Protein AF-A0A7X4HU54-F1 (afdb_monomer)

Nearest PDB structures (foldseek):
  4zn3-assembly1_A  TM=8.430E-01  e=2.789E-04  Methanocaldococcus jannaschii DSM 2661
  6xu8-assembly1_CY  TM=6.676E-01  e=2.115E-02  Drosophila melanogaster
  7r1d-assembly1_C  TM=7.876E-01  e=7.161E-02  Homo sapiens
  3ask-assembly3_C  TM=6.095E-01  e=1.047E+00  Homo sapiens
  6jfu-assembly1_A  TM=6.094E-01  e=3.138E+00  Neisseria meningitidis

Secondary structure (DSSP, 8-state):
--TT-EEEE-SSSTTTT-EEEEEEEETTTTEEEEEESS-TT--S-PEEEEGGGEEE--------

Structure (mmCIF, N/CA/C/O backbone):
data_AF-A0A7X4HU54-F1
#
_entry.id   AF-A0A7X4HU54-F1
#
loop_
_atom_site.group_PDB
_atom_site.id
_atom_site.type_symbol
_atom_site.label_atom_id
_atom_site.label_alt_id
_atom_site.label_comp_id
_atom_site.label_asym_id
_atom_site.label_entity_id
_atom_site.label_seq_id
_atom_site.pdbx_PDB_ins_code
_atom_site.Cartn_x
_atom_site.Cartn_y
_atom_site.Cartn_z
_atom_site.occupancy
_atom_site.B_iso_or_equiv
_atom_site.auth_seq_id
_atom_site.auth_comp_id
_atom_site.auth_asym_id
_atom_site.auth_atom_id
_atom_site.pdbx_PDB_model_num
ATOM 1 N N . MET A 1 1 ? -6.856 3.970 6.293 1.00 63.88 1 MET A N 1
ATOM 2 C CA . MET A 1 1 ? -7.003 3.265 4.989 1.00 63.88 1 MET A CA 1
ATOM 3 C C . MET A 1 1 ? -7.428 1.830 5.273 1.00 63.88 1 MET A C 1
ATOM 5 O O . MET A 1 1 ? -7.030 1.311 6.304 1.00 63.88 1 MET A O 1
ATOM 9 N N . HIS A 1 2 ? -8.214 1.186 4.408 1.00 76.06 2 HIS A N 1
ATOM 10 C CA . HIS A 1 2 ? -8.631 -0.212 4.603 1.00 76.06 2 HIS A CA 1
ATOM 11 C C . HIS A 1 2 ? -7.851 -1.166 3.688 1.00 76.06 2 HIS A C 1
ATOM 13 O O . HIS A 1 2 ? -7.353 -0.757 2.639 1.00 76.06 2 HIS A O 1
ATOM 19 N N . ALA A 1 3 ? -7.753 -2.441 4.076 1.00 81.50 3 ALA A N 1
ATOM 20 C CA . ALA A 1 3 ? -7.238 -3.4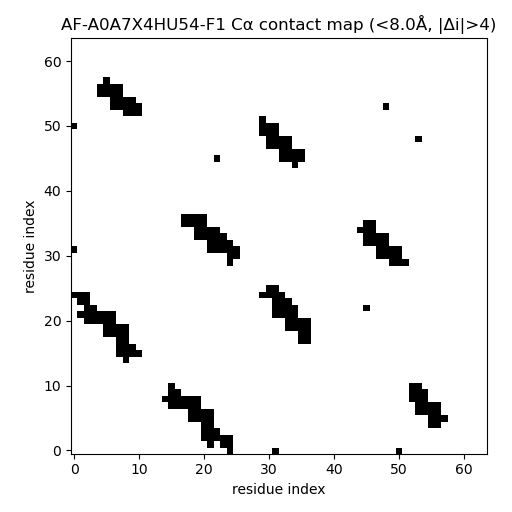81 3.188 1.00 81.50 3 ALA A CA 1
ATOM 21 C C . ALA A 1 3 ? -8.094 -3.572 1.909 1.00 81.50 3 ALA A C 1
ATOM 23 O O . ALA A 1 3 ? -9.304 -3.346 1.946 1.00 81.50 3 ALA A O 1
ATOM 24 N N . GLY A 1 4 ? -7.460 -3.870 0.776 1.00 85.81 4 GLY A N 1
ATOM 25 C CA . GLY A 1 4 ? -8.088 -3.896 -0.548 1.00 85.81 4 GLY A CA 1
ATOM 26 C C . GLY A 1 4 ? -8.136 -2.540 -1.261 1.00 85.81 4 GLY A C 1
ATOM 27 O O . GLY A 1 4 ? -8.525 -2.483 -2.425 1.00 85.81 4 GLY A O 1
ATOM 28 N N . VAL A 1 5 ? -7.715 -1.448 -0.613 1.00 90.44 5 VAL A N 1
ATOM 29 C CA . VAL A 1 5 ? -7.592 -0.140 -1.269 1.00 90.44 5 VAL A CA 1
ATOM 30 C C . VAL A 1 5 ? -6.389 -0.150 -2.210 1.00 90.44 5 VAL A C 1
ATOM 32 O O . VAL A 1 5 ? -5.275 -0.482 -1.799 1.00 90.44 5 VAL A O 1
ATOM 35 N N . ARG A 1 6 ? -6.606 0.245 -3.468 1.00 91.31 6 ARG A N 1
ATOM 36 C CA . ARG A 1 6 ? -5.516 0.547 -4.400 1.00 91.31 6 ARG A CA 1
ATOM 37 C C . ARG A 1 6 ? -4.926 1.905 -4.058 1.00 91.31 6 ARG A C 1
ATOM 39 O O . ARG A 1 6 ? -5.658 2.877 -3.874 1.00 91.31 6 ARG A O 1
ATOM 46 N N . VAL A 1 7 ? -3.608 1.968 -3.996 1.00 93.31 7 VAL A N 1
ATOM 47 C CA . VAL A 1 7 ? -2.856 3.179 -3.686 1.00 93.31 7 VAL A CA 1
ATOM 48 C C . VAL A 1 7 ? -1.732 3.380 -4.690 1.00 93.31 7 VAL A C 1
ATOM 50 O O . VAL A 1 7 ? -1.289 2.431 -5.334 1.00 93.31 7 VAL A O 1
ATOM 53 N N . ARG A 1 8 ? -1.277 4.621 -4.812 1.00 93.38 8 ARG A N 1
ATOM 54 C CA . ARG A 1 8 ? -0.083 5.026 -5.544 1.00 93.38 8 ARG A CA 1
ATOM 55 C C . ARG A 1 8 ? 0.947 5.536 -4.547 1.00 93.38 8 ARG A C 1
ATOM 57 O O . ARG A 1 8 ? 0.600 6.315 -3.664 1.00 93.38 8 ARG A O 1
ATOM 64 N N . ILE A 1 9 ? 2.192 5.109 -4.692 1.00 92.38 9 ILE A N 1
ATOM 65 C CA . ILE A 1 9 ? 3.311 5.612 -3.899 1.00 92.38 9 ILE A CA 1
ATOM 66 C C . ILE A 1 9 ? 3.680 7.014 -4.400 1.00 92.38 9 ILE A C 1
ATOM 68 O O . ILE A 1 9 ? 3.850 7.204 -5.602 1.00 92.38 9 ILE A O 1
ATOM 72 N N . VAL A 1 10 ? 3.794 7.996 -3.505 1.00 92.56 10 VAL A N 1
ATOM 73 C CA . VAL A 1 10 ? 4.065 9.405 -3.874 1.00 92.56 10 VAL A CA 1
ATOM 74 C C . VAL A 1 10 ? 5.266 10.018 -3.162 1.00 92.56 10 VAL A C 1
ATOM 76 O O . VAL A 1 10 ? 5.573 11.189 -3.358 1.00 92.56 10 VAL A O 1
ATOM 79 N N . PHE A 1 11 ? 5.943 9.251 -2.312 1.00 85.62 11 PHE A N 1
ATOM 80 C CA . PHE A 1 11 ? 7.157 9.720 -1.655 1.00 85.62 11 PHE A CA 1
ATOM 81 C C . PHE A 1 11 ? 8.391 9.438 -2.519 1.00 85.62 11 PHE A C 1
ATOM 83 O O . PHE A 1 11 ? 8.427 8.401 -3.192 1.00 85.62 11 PHE A O 1
ATOM 90 N N . PRO A 1 12 ? 9.416 10.310 -2.459 1.00 80.62 12 PRO A N 1
ATOM 91 C CA . PRO A 1 12 ? 10.620 10.179 -3.266 1.00 80.62 12 PRO A CA 1
ATOM 92 C C . PRO A 1 12 ? 11.368 8.894 -2.904 1.00 80.62 12 PRO A C 1
ATOM 94 O O . PRO A 1 12 ? 12.045 8.798 -1.879 1.00 80.62 12 PRO A O 1
ATOM 97 N N . SER A 1 13 ? 11.203 7.884 -3.751 1.00 82.62 13 SER A N 1
ATOM 98 C CA . SER A 1 13 ? 11.805 6.559 -3.636 1.00 82.62 13 SER A CA 1
ATOM 99 C C . SER A 1 13 ? 11.860 5.891 -5.003 1.00 82.62 13 SER A C 1
ATOM 101 O O . SER A 1 13 ? 11.238 6.346 -5.959 1.00 82.62 13 SER A O 1
ATOM 103 N N . VAL A 1 14 ? 12.549 4.755 -5.093 1.00 84.75 14 VAL A N 1
ATOM 104 C CA . VAL A 1 14 ? 12.568 3.934 -6.318 1.00 84.75 14 VAL A CA 1
ATOM 105 C C . VAL A 1 14 ? 11.184 3.402 -6.715 1.00 84.75 14 VAL A C 1
ATOM 107 O O . VAL A 1 14 ? 11.014 2.935 -7.836 1.00 84.75 14 VAL A O 1
ATOM 110 N N . LEU A 1 15 ? 10.206 3.470 -5.805 1.00 86.44 15 LEU A N 1
ATOM 111 C CA . LEU A 1 15 ? 8.837 3.004 -6.009 1.00 86.44 15 LEU A CA 1
ATOM 112 C C . LEU A 1 15 ? 7.863 4.162 -6.274 1.00 86.44 15 LEU A C 1
ATOM 114 O O . LEU A 1 15 ? 6.666 3.920 -6.406 1.00 86.44 15 LEU A O 1
ATOM 118 N N . GLU A 1 16 ? 8.335 5.412 -6.330 1.00 90.50 16 GLU A N 1
ATOM 119 C CA . GLU A 1 16 ? 7.486 6.575 -6.604 1.00 90.50 16 GLU A CA 1
ATOM 120 C C . GLU A 1 16 ? 6.710 6.393 -7.918 1.00 90.50 16 GLU A C 1
ATOM 122 O O . GLU A 1 16 ? 7.246 5.972 -8.942 1.00 90.50 16 GLU A O 1
ATOM 127 N N . GLY A 1 17 ? 5.409 6.679 -7.879 1.00 89.62 17 GLY A N 1
ATOM 128 C CA . GLY A 1 17 ? 4.495 6.502 -9.003 1.00 89.62 17 GLY A CA 1
ATOM 129 C C . GLY A 1 17 ? 3.978 5.074 -9.188 1.00 89.62 17 GLY A C 1
ATOM 130 O O . GLY A 1 17 ? 2.973 4.899 -9.880 1.00 89.62 17 GLY A O 1
ATOM 131 N N . GLN A 1 18 ? 4.580 4.066 -8.548 1.00 90.25 18 GLN A N 1
ATOM 132 C CA . GLN A 1 18 ? 4.068 2.699 -8.608 1.00 90.25 18 GLN A CA 1
ATOM 133 C C . GLN A 1 18 ? 2.733 2.576 -7.872 1.00 90.25 18 GLN A C 1
ATOM 135 O O . GLN A 1 18 ? 2.472 3.252 -6.872 1.00 90.25 18 GLN A O 1
ATOM 140 N N . THR A 1 19 ? 1.876 1.685 -8.368 1.00 91.75 19 THR A N 1
ATOM 141 C CA . THR A 1 19 ? 0.605 1.357 -7.724 1.00 91.75 19 THR A CA 1
ATOM 142 C C . THR A 1 19 ? 0.677 0.018 -7.022 1.00 91.75 19 THR A C 1
ATOM 144 O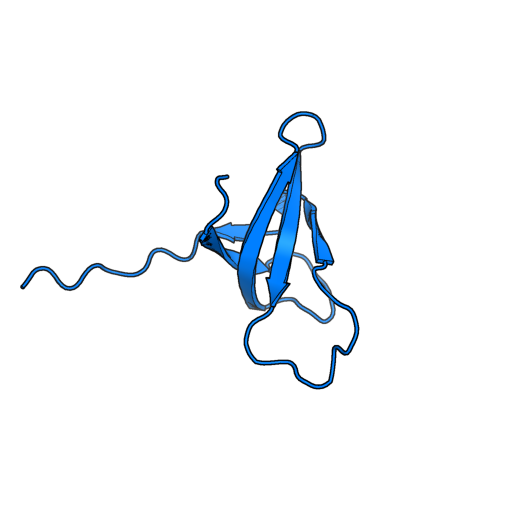 O . THR A 1 19 ? 1.369 -0.895 -7.462 1.00 91.75 19 THR A O 1
ATOM 147 N N . GLY A 1 20 ? -0.094 -0.123 -5.955 1.00 91.75 20 GLY A N 1
ATOM 148 C CA . GLY A 1 20 ? -0.245 -1.386 -5.261 1.00 91.75 20 GLY A CA 1
ATOM 149 C C . GLY A 1 20 ? -1.546 -1.466 -4.487 1.00 91.75 20 GLY A C 1
ATOM 150 O O . GLY A 1 20 ? -2.338 -0.524 -4.444 1.00 91.75 20 GLY A O 1
ATOM 151 N N . THR A 1 21 ? -1.764 -2.611 -3.859 1.00 92.06 21 THR A N 1
ATOM 152 C CA . THR A 1 21 ? -2.940 -2.874 -3.032 1.00 92.06 21 THR A CA 1
ATOM 153 C C . THR A 1 21 ? -2.541 -2.938 -1.566 1.00 92.06 21 THR A C 1
ATOM 155 O O . THR A 1 21 ? -1.619 -3.668 -1.200 1.00 92.06 21 THR A O 1
ATOM 158 N N . VAL A 1 22 ? -3.248 -2.196 -0.713 1.00 92.69 22 VAL A N 1
ATOM 159 C CA . VAL A 1 22 ? -3.075 -2.262 0.742 1.00 92.69 22 VAL A CA 1
ATOM 160 C C . VAL A 1 22 ? -3.524 -3.636 1.236 1.00 92.69 22 VAL A C 1
ATOM 162 O O . VAL A 1 22 ? -4.677 -4.022 1.050 1.00 92.69 22 VAL A O 1
ATOM 165 N N . TH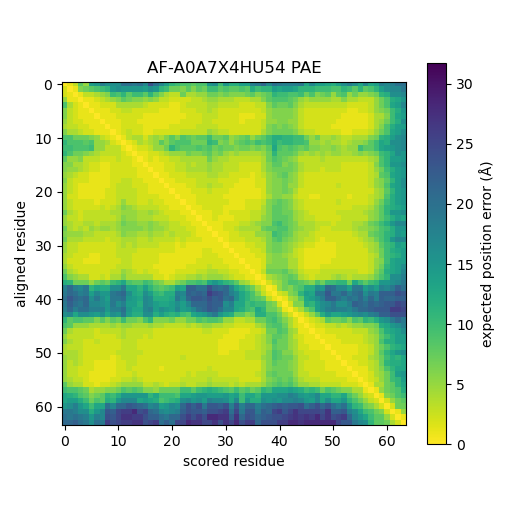R A 1 23 ? -2.637 -4.377 1.890 1.00 91.75 23 THR A N 1
ATOM 166 C CA . THR A 1 23 ? -2.934 -5.693 2.479 1.00 91.75 23 THR A CA 1
ATOM 167 C C . THR A 1 23 ? -3.226 -5.599 3.974 1.00 91.75 23 THR A C 1
ATOM 169 O O . THR A 1 23 ? -3.982 -6.406 4.504 1.00 91.75 23 THR A O 1
ATOM 172 N N . SER A 1 24 ? -2.652 -4.610 4.663 1.00 92.88 24 SER A N 1
ATOM 173 C CA . SER A 1 24 ? -2.934 -4.309 6.070 1.00 92.88 24 SER A CA 1
ATOM 174 C C . SER A 1 24 ? -2.639 -2.844 6.390 1.00 92.88 24 SER A C 1
ATOM 176 O O . SER A 1 24 ? -1.883 -2.186 5.676 1.00 92.88 24 SER A O 1
ATOM 178 N N . ALA A 1 25 ? -3.233 -2.331 7.465 1.00 92.50 25 ALA A N 1
ATOM 179 C CA . ALA A 1 25 ? -3.007 -0.979 7.960 1.00 92.50 25 ALA A CA 1
ATOM 180 C C . ALA A 1 25 ? -2.827 -1.004 9.483 1.00 92.50 25 ALA A C 1
ATOM 182 O O . ALA A 1 25 ? -3.534 -1.731 10.180 1.00 92.50 25 ALA A O 1
ATOM 183 N N . ASP A 1 26 ? -1.879 -0.215 9.979 1.00 93.12 26 ASP A N 1
ATOM 184 C CA . ASP A 1 26 ? -1.702 0.096 11.394 1.00 93.12 26 ASP A CA 1
ATOM 185 C C . ASP A 1 26 ? -1.945 1.595 11.588 1.00 93.12 26 ASP A C 1
ATOM 187 O O . ASP A 1 26 ? -1.063 2.430 11.363 1.00 93.12 26 ASP A O 1
ATOM 19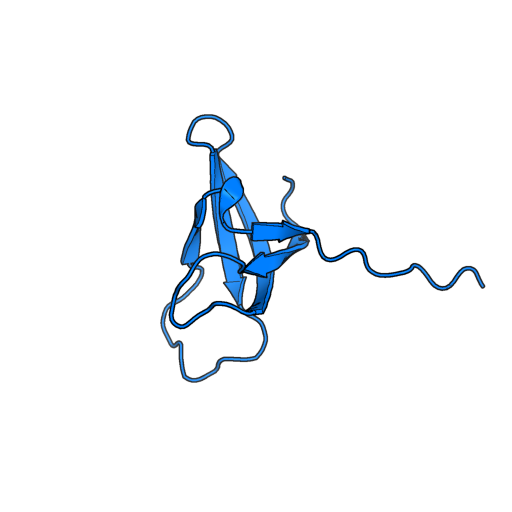1 N N . ASP A 1 27 ? -3.162 1.934 12.009 1.00 88.75 27 ASP A N 1
ATOM 192 C CA . ASP A 1 27 ? -3.571 3.321 12.227 1.00 88.75 27 ASP A CA 1
ATOM 193 C C . ASP A 1 27 ? -2.861 3.962 13.431 1.00 88.75 27 ASP A C 1
ATOM 195 O O . ASP A 1 27 ? -2.724 5.184 13.483 1.00 88.75 27 ASP A O 1
ATOM 199 N N . ARG A 1 28 ? -2.357 3.168 14.389 1.00 92.19 28 ARG A N 1
ATOM 200 C CA . ARG A 1 28 ? -1.598 3.710 15.530 1.00 92.19 28 ARG A CA 1
ATOM 201 C C . ARG A 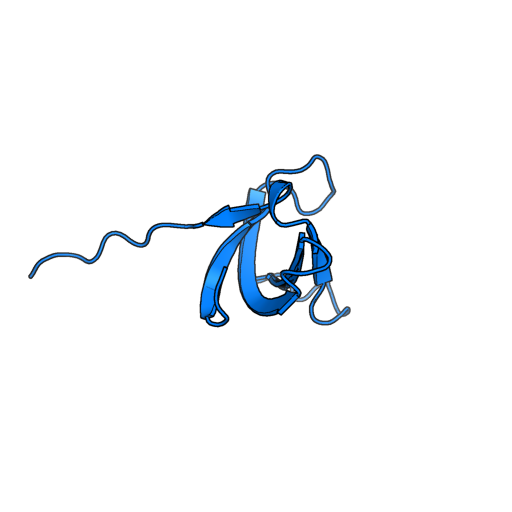1 28 ? -0.24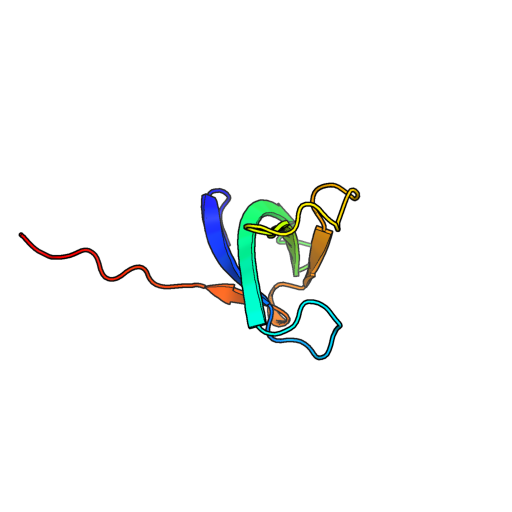4 4.231 15.075 1.00 92.19 28 ARG A C 1
ATOM 203 O O . ARG A 1 28 ? 0.209 5.262 15.560 1.00 92.19 28 ARG A O 1
ATOM 210 N N . GLN A 1 29 ? 0.385 3.519 14.145 1.00 93.38 29 GLN A N 1
ATOM 211 C CA . GLN A 1 29 ? 1.682 3.892 13.580 1.00 93.38 29 GLN A CA 1
ATOM 212 C C . GLN A 1 29 ? 1.565 4.730 12.302 1.00 93.38 29 GLN A C 1
ATOM 214 O O . GLN A 1 29 ? 2.583 5.213 11.815 1.00 93.38 29 GLN A O 1
ATOM 219 N N . GLN A 1 30 ? 0.353 4.921 11.767 1.00 93.38 30 GLN A N 1
ATOM 220 C CA . GLN A 1 30 ? 0.109 5.595 10.485 1.00 93.38 30 GLN A CA 1
ATOM 221 C C . GLN A 1 30 ? 0.877 4.925 9.331 1.00 93.38 30 GLN A C 1
ATOM 223 O O . GLN A 1 30 ? 1.452 5.597 8.475 1.00 93.38 30 GLN A O 1
ATOM 228 N N . VAL A 1 31 ? 0.904 3.588 9.314 1.00 94.00 31 VAL A N 1
ATOM 229 C CA . VAL A 1 31 ? 1.631 2.771 8.327 1.00 94.00 31 VAL A CA 1
ATOM 230 C C . VAL A 1 31 ? 0.668 1.829 7.618 1.00 94.00 31 VAL A C 1
ATOM 232 O O . VAL A 1 31 ? -0.215 1.241 8.239 1.00 94.00 31 VAL A O 1
ATOM 235 N N . VAL A 1 32 ? 0.866 1.638 6.319 1.00 93.81 32 VAL A N 1
ATOM 236 C CA . VAL A 1 32 ? 0.161 0.640 5.516 1.00 93.81 32 VAL A CA 1
ATOM 237 C C . VAL A 1 32 ? 1.151 -0.337 4.905 1.00 93.81 32 VAL A C 1
ATOM 239 O O . VAL A 1 32 ? 2.266 0.028 4.533 1.00 93.81 32 VAL A O 1
ATOM 242 N N . THR A 1 33 ? 0.739 -1.595 4.809 1.00 93.00 33 THR A N 1
ATOM 243 C CA . THR A 1 33 ? 1.480 -2.611 4.070 1.00 93.00 33 THR A CA 1
ATOM 244 C C . THR A 1 33 ? 0.879 -2.719 2.675 1.00 93.00 33 THR A C 1
ATOM 246 O O . THR A 1 33 ? -0.328 -2.931 2.549 1.00 93.00 33 THR A O 1
ATOM 249 N N . VAL A 1 34 ? 1.694 -2.553 1.638 1.00 91.75 34 VAL A N 1
ATOM 250 C CA . VAL A 1 34 ? 1.268 -2.478 0.239 1.00 91.75 34 VAL A CA 1
ATOM 251 C C . VAL A 1 34 ? 1.952 -3.577 -0.559 1.00 91.75 34 VAL A C 1
ATOM 253 O O . VAL A 1 34 ? 3.161 -3.769 -0.471 1.00 91.75 34 VAL A O 1
ATOM 256 N N . ARG A 1 35 ? 1.181 -4.293 -1.371 1.00 91.25 35 ARG A N 1
ATOM 257 C CA . ARG A 1 35 ? 1.711 -5.183 -2.403 1.00 91.25 35 ARG A CA 1
ATOM 258 C C . ARG A 1 35 ? 1.692 -4.445 -3.737 1.00 91.25 35 ARG A C 1
ATOM 260 O O . ARG A 1 35 ? 0.611 -4.091 -4.197 1.00 91.25 35 ARG A O 1
ATOM 267 N N . ILE A 1 36 ? 2.862 -4.194 -4.314 1.00 89.81 36 ILE A N 1
ATOM 268 C CA . ILE A 1 36 ? 3.017 -3.466 -5.579 1.00 89.81 36 ILE A CA 1
ATOM 269 C C . ILE A 1 36 ? 2.551 -4.323 -6.765 1.00 89.81 36 ILE A C 1
ATOM 271 O O . ILE A 1 36 ? 2.768 -5.537 -6.795 1.00 89.81 36 ILE A O 1
ATOM 275 N N . ASP A 1 37 ? 1.897 -3.685 -7.734 1.00 85.56 37 ASP A N 1
ATOM 276 C CA . ASP A 1 37 ? 1.438 -4.307 -8.973 1.00 85.56 37 ASP A CA 1
ATOM 277 C C . ASP A 1 37 ? 2.598 -4.426 -9.978 1.00 85.56 37 ASP A C 1
ATOM 279 O O . ASP A 1 37 ? 3.272 -3.444 -10.276 1.00 85.56 37 ASP A O 1
ATOM 283 N N . GLY A 1 38 ? 2.784 -5.606 -10.576 1.00 70.75 38 GLY A N 1
ATOM 284 C CA . GLY A 1 38 ? 3.559 -5.745 -11.815 1.00 70.75 38 GLY A CA 1
ATOM 285 C C . GLY A 1 38 ? 5.084 -5.654 -11.710 1.00 70.75 38 GLY A C 1
ATOM 286 O O . GLY A 1 38 ? 5.721 -5.620 -12.758 1.00 70.75 38 GLY A O 1
ATOM 287 N N . ASP A 1 39 ? 5.675 -5.667 -10.513 1.00 57.38 39 ASP A N 1
ATOM 288 C CA . ASP A 1 39 ? 7.131 -5.767 -10.356 1.00 57.38 39 ASP A CA 1
ATOM 289 C C . ASP A 1 39 ? 7.557 -7.199 -9.967 1.00 57.38 39 ASP A C 1
ATOM 291 O O . ASP A 1 39 ? 7.608 -7.534 -8.783 1.00 57.38 39 ASP A O 1
ATOM 295 N N . PRO A 1 40 ? 7.835 -8.083 -10.946 1.00 48.34 40 PRO A N 1
ATOM 296 C CA . PRO A 1 40 ? 8.416 -9.398 -10.690 1.00 48.34 40 PRO A CA 1
ATOM 297 C C . PRO A 1 40 ? 9.907 -9.328 -10.312 1.00 48.34 40 PRO A C 1
ATOM 299 O O . PRO A 1 40 ? 10.468 -10.354 -9.944 1.00 48.34 40 PRO A O 1
ATOM 302 N N . GLY A 1 41 ? 10.556 -8.157 -10.419 1.00 48.41 41 GLY A N 1
ATOM 303 C CA . GLY A 1 41 ? 11.941 -7.925 -9.995 1.00 48.41 41 GLY A CA 1
ATOM 304 C C . GLY A 1 41 ? 12.063 -7.529 -8.521 1.00 48.41 41 GLY A C 1
ATOM 305 O O . GLY A 1 41 ? 13.146 -7.624 -7.942 1.00 48.41 41 GLY A O 1
ATOM 306 N N . HIS A 1 42 ? 10.950 -7.147 -7.890 1.00 52.81 42 HIS A N 1
ATOM 307 C CA . HIS A 1 42 ? 10.826 -7.051 -6.442 1.00 52.81 42 HIS A CA 1
ATOM 308 C C . HIS A 1 42 ? 10.376 -8.412 -5.884 1.00 52.81 42 HIS A C 1
ATOM 310 O O . HIS A 1 42 ? 9.228 -8.604 -5.493 1.00 52.81 42 HIS A O 1
ATOM 316 N N . ASP A 1 43 ? 11.306 -9.364 -5.783 1.00 52.75 43 ASP A N 1
ATOM 317 C CA . ASP A 1 43 ? 11.145 -10.640 -5.051 1.00 52.75 43 ASP A CA 1
ATOM 318 C C . ASP A 1 43 ? 10.708 -10.458 -3.566 1.00 52.75 43 ASP A C 1
ATOM 320 O O . ASP A 1 43 ? 10.460 -11.415 -2.832 1.00 52.75 43 ASP A O 1
ATOM 324 N N . GLY A 1 44 ? 10.623 -9.218 -3.078 1.00 59.16 44 GLY A N 1
ATOM 325 C CA . GLY A 1 44 ? 10.584 -8.835 -1.671 1.00 59.16 44 GLY A CA 1
ATOM 326 C C . GLY A 1 44 ? 9.207 -8.519 -1.091 1.00 59.16 44 GLY A C 1
ATOM 327 O O . GLY A 1 44 ? 9.082 -7.522 -0.396 1.00 59.16 44 GLY A O 1
ATOM 328 N N . GLY A 1 45 ? 8.184 -9.346 -1.315 1.00 72.56 45 GLY A N 1
ATOM 329 C CA . GLY A 1 45 ? 6.961 -9.320 -0.495 1.00 72.56 45 GLY A CA 1
ATOM 330 C C . GLY A 1 45 ? 6.238 -7.958 -0.383 1.00 72.56 45 GLY A C 1
ATOM 331 O O . GLY A 1 45 ? 6.422 -7.056 -1.195 1.00 72.56 45 GLY A O 1
ATOM 332 N N . PRO A 1 46 ? 5.312 -7.812 0.577 1.00 86.19 46 PRO A N 1
ATOM 333 C CA . PRO A 1 46 ? 4.590 -6.563 0.770 1.00 86.19 46 PRO A CA 1
ATOM 334 C C . PRO A 1 46 ? 5.464 -5.550 1.538 1.00 86.19 46 PRO A C 1
ATOM 336 O O . PRO A 1 46 ? 6.081 -5.881 2.550 1.00 86.19 46 PRO A O 1
ATOM 339 N N . ILE A 1 47 ? 5.504 -4.303 1.071 1.00 88.56 47 ILE A N 1
ATOM 340 C CA . ILE A 1 47 ? 6.306 -3.223 1.665 1.00 88.56 47 ILE A CA 1
ATOM 341 C C . ILE A 1 47 ? 5.505 -2.468 2.721 1.00 88.56 47 ILE A C 1
ATOM 343 O O . ILE A 1 47 ? 4.288 -2.359 2.610 1.00 88.56 47 ILE A O 1
ATOM 347 N N . ARG A 1 48 ? 6.170 -1.887 3.723 1.00 91.12 48 ARG A N 1
ATOM 348 C CA . ARG A 1 48 ? 5.534 -0.991 4.703 1.00 91.12 48 ARG A CA 1
ATOM 349 C C . ARG A 1 48 ? 5.875 0.457 4.371 1.00 91.12 48 ARG A C 1
ATOM 351 O O . ARG A 1 48 ? 7.050 0.798 4.306 1.00 91.12 48 ARG A O 1
ATOM 358 N N . VAL A 1 49 ? 4.857 1.291 4.204 1.00 91.44 49 VAL A N 1
ATOM 359 C CA . VAL A 1 49 ? 4.981 2.717 3.858 1.00 91.44 49 VAL A CA 1
ATOM 360 C C . VAL A 1 49 ? 4.067 3.547 4.749 1.00 91.44 49 VAL A C 1
ATOM 362 O O . VAL A 1 49 ? 3.050 3.045 5.237 1.00 91.44 49 VAL A O 1
ATOM 365 N N . LYS A 1 50 ? 4.415 4.806 5.017 1.00 94.12 50 LYS A N 1
ATOM 366 C CA . LYS A 1 50 ? 3.543 5.667 5.827 1.00 94.12 50 LYS A CA 1
ATOM 367 C C . LYS A 1 50 ? 2.290 6.034 5.045 1.00 94.12 50 LYS A C 1
ATOM 369 O O . LYS A 1 50 ? 2.302 6.137 3.824 1.00 94.12 50 LYS A O 1
ATOM 374 N N . LEU A 1 51 ? 1.209 6.316 5.761 1.00 91.88 51 LEU A N 1
ATOM 375 C CA . LEU A 1 51 ? -0.045 6.751 5.153 1.00 91.88 51 LEU A CA 1
ATOM 376 C C . LEU A 1 51 ? 0.133 8.032 4.319 1.00 91.88 51 LEU A C 1
ATOM 378 O O . LEU A 1 51 ? -0.471 8.161 3.266 1.00 91.88 51 LEU A O 1
ATOM 382 N N . ALA A 1 52 ? 0.991 8.951 4.773 1.00 93.56 52 ALA A N 1
ATOM 383 C CA . ALA A 1 52 ? 1.308 10.200 4.073 1.00 93.56 52 ALA A CA 1
ATOM 384 C C . ALA A 1 52 ? 2.177 10.007 2.815 1.00 93.56 52 ALA A C 1
ATOM 386 O O . ALA A 1 52 ? 2.364 10.941 2.045 1.00 93.56 52 ALA A O 1
ATOM 387 N N . GLU A 1 53 ? 2.733 8.813 2.626 1.00 94.00 53 GLU A N 1
ATOM 388 C CA . GLU A 1 53 ? 3.622 8.468 1.515 1.00 94.00 53 GLU A CA 1
ATOM 389 C C . GLU A 1 53 ? 2.858 7.782 0.367 1.00 94.00 53 GLU A C 1
ATOM 391 O O . GLU A 1 53 ? 3.451 7.390 -0.644 1.00 94.00 53 GLU A O 1
ATOM 396 N N . VAL A 1 54 ? 1.535 7.644 0.510 1.00 93.31 54 VAL A N 1
ATOM 397 C CA . VAL A 1 54 ? 0.651 7.008 -0.463 1.00 93.31 54 VAL A CA 1
ATOM 398 C C . VAL A 1 54 ? -0.618 7.817 -0.702 1.00 93.31 54 VAL A C 1
ATOM 400 O O . VAL A 1 54 ? -1.159 8.451 0.199 1.00 93.31 54 VAL A O 1
ATOM 403 N N . GLU A 1 55 ? -1.151 7.723 -1.914 1.00 94.19 55 GLU A N 1
ATOM 404 C CA . GLU A 1 55 ? -2.435 8.312 -2.290 1.00 94.19 55 GLU A CA 1
ATOM 405 C C . GLU A 1 55 ? -3.413 7.227 -2.747 1.00 94.19 55 GLU A C 1
ATOM 407 O O . GLU A 1 55 ? -3.017 6.320 -3.481 1.00 94.19 55 GLU A O 1
ATOM 412 N N . PRO A 1 56 ? -4.698 7.283 -2.358 1.00 91.50 56 PRO A N 1
ATOM 413 C CA . PRO A 1 56 ? -5.695 6.348 -2.861 1.00 91.50 56 PRO A CA 1
ATOM 414 C C . PRO A 1 56 ? -5.924 6.545 -4.364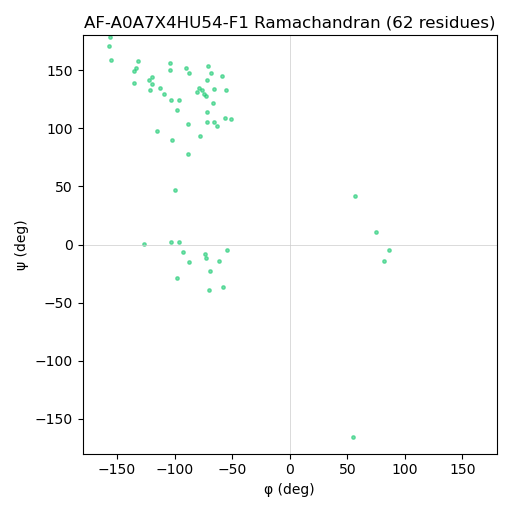 1.00 91.50 56 PRO A C 1
ATOM 416 O O . PRO A 1 56 ? -6.137 7.659 -4.840 1.00 91.50 56 PRO A O 1
ATOM 419 N N . VAL A 1 57 ? -5.947 5.442 -5.110 1.00 90.56 57 VAL A N 1
ATOM 420 C CA . VAL A 1 57 ? -6.328 5.438 -6.524 1.00 90.56 57 VAL A CA 1
ATOM 421 C C . VAL A 1 57 ? -7.838 5.251 -6.595 1.00 90.56 57 VAL A C 1
ATOM 423 O O . VAL A 1 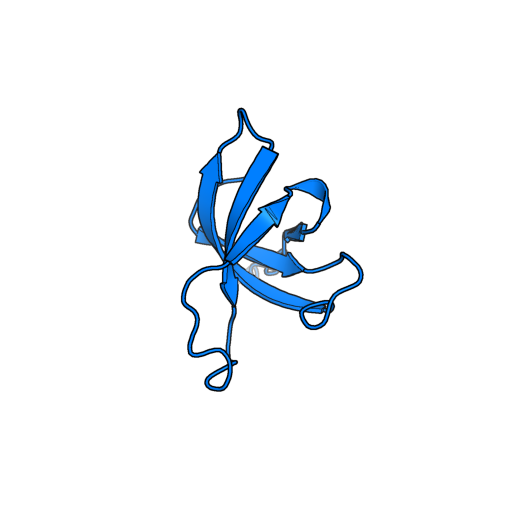57 ? -8.357 4.152 -6.389 1.00 90.56 57 VAL A O 1
ATOM 426 N N . LEU A 1 58 ? -8.559 6.336 -6.874 1.00 81.25 58 LEU A N 1
ATOM 427 C CA . LEU A 1 58 ? -9.992 6.276 -7.136 1.00 81.25 58 LEU A CA 1
ATOM 428 C C . LEU A 1 58 ? -10.209 5.622 -8.502 1.00 81.25 58 LEU A C 1
ATOM 430 O O . LEU A 1 58 ? -9.977 6.233 -9.542 1.00 81.25 58 LEU A O 1
ATOM 434 N N . VAL A 1 59 ? -10.656 4.367 -8.504 1.00 67.31 59 VAL A N 1
ATOM 435 C CA . VAL A 1 59 ? -11.161 3.747 -9.729 1.00 67.31 59 VAL A CA 1
ATOM 436 C C . VAL A 1 59 ? -12.499 4.413 -10.018 1.00 67.31 59 VAL A C 1
ATOM 438 O O . VAL A 1 59 ? -13.431 4.283 -9.220 1.00 67.31 59 VAL A O 1
ATOM 441 N N . ALA A 1 60 ? -12.596 5.157 -11.119 1.00 60.34 60 ALA A N 1
ATOM 442 C CA . ALA A 1 60 ? -13.887 5.612 -11.606 1.00 60.34 60 ALA A CA 1
ATOM 443 C C . ALA A 1 60 ? -14.749 4.360 -11.812 1.00 60.34 60 ALA A C 1
ATOM 445 O O . ALA A 1 60 ? -14.463 3.534 -12.677 1.00 60.34 60 ALA A O 1
ATOM 446 N N . ARG A 1 61 ? -15.759 4.164 -10.957 1.00 57.09 61 ARG A N 1
ATOM 447 C CA . ARG A 1 61 ? -16.806 3.188 -11.237 1.00 57.09 61 ARG A CA 1
ATOM 448 C C . ARG A 1 61 ? -17.536 3.724 -12.455 1.00 57.09 61 ARG A C 1
ATOM 450 O O . ARG A 1 61 ? -18.266 4.708 -12.340 1.00 57.09 61 ARG A O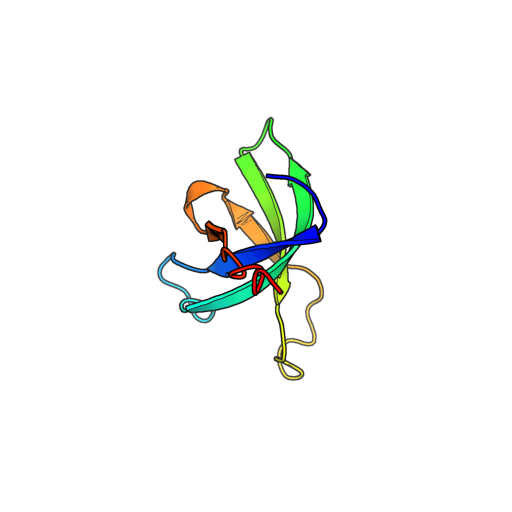 1
ATOM 457 N N . ASP A 1 62 ? -17.283 3.107 -13.604 1.00 52.53 62 ASP A N 1
ATOM 458 C CA . ASP A 1 62 ? -18.093 3.291 -14.799 1.00 52.53 62 ASP A CA 1
ATOM 459 C C . ASP A 1 62 ? -19.547 3.058 -14.371 1.00 52.53 62 ASP A C 1
ATOM 461 O O . ASP A 1 62 ? -19.927 1.972 -13.929 1.00 52.53 62 ASP A O 1
ATOM 465 N N . SER A 1 63 ? -20.305 4.148 -14.318 1.00 46.94 63 SER A N 1
ATOM 466 C CA . SER A 1 63 ? -21.709 4.134 -13.942 1.00 46.94 63 SER A CA 1
ATOM 467 C C . SER A 1 63 ? -22.463 3.649 -15.170 1.00 46.94 63 SER A C 1
ATOM 469 O O . SER A 1 63 ? -22.742 4.451 -16.061 1.00 46.94 63 SER A O 1
ATOM 471 N N . ARG A 1 64 ? -22.718 2.342 -15.259 1.00 56.84 64 ARG A N 1
ATOM 472 C CA . ARG A 1 64 ? -23.457 1.744 -16.371 1.00 56.84 64 ARG A CA 1
ATOM 473 C C . ARG A 1 64 ? -24.537 0.793 -15.887 1.00 56.84 64 ARG A C 1
ATOM 475 O O . ARG A 1 64 ? -24.267 0.046 -14.922 1.00 56.84 64 ARG A O 1
#

Mean predicted aligned error: 6.71 Å

pLDDT: mean 82.52, std 14.63, range [46.94, 94.19]

Radius of gyration: 11.99 Å; Cα contacts (8 Å, |Δi|>4): 114; chains: 1; bounding box: 36×21×32 Å

Solvent-accessible surface area (backbone atoms only — not comparable to full-atom values): 3861 Å² total; per-residue (Å²): 127,59,60,73,40,42,30,28,31,70,41,98,55,100,55,46,71,41,43,25,34,24,72,42,60,40,81,91,76,43,32,31,29,30,38,69,63,91,53,84,85,60,83,69,72,65,44,78,43,46,53,92,35,44,42,78,56,80,75,80,73,80,87,122

Foldseek 3Di:
DDFQFKKAFCDPDPRHRWIFTFHDDDVVQQKTWTDTPDPPVCPPHTDIDHVVRIDTDDDPPPPD

Sequence (64 aa):
MHAGVRVRIVFPSVLEGQTGTVTSADDRQQVVTVRIDGDPGHDGGPIRVKLAEVEPVLVARDSR